Protein AF-A0A0W8DUH7-F1 (afdb_monomer)

pLDDT: mean 78.03, std 16.41, range [38.97, 94.5]

Sequence (120 aa):
MGVPFRARDGIVLGALIVADSQPRTSVPARQRSLIKDLAEQVSALLEDLWTRNQERAKLASSQSGQLRDQLVDLLSQSYTTGLQMQQ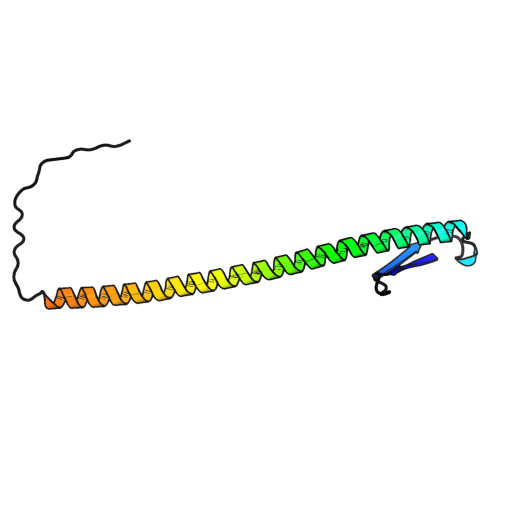NELKMEQSTTSLSSSTHKPQYAKDFRHMQSVEL

Radius of gyration: 39.16 Å; Cα contacts (8 Å, |Δi|>4): 44; chains: 1; bounding box: 70×46×101 Å

Secondary structure (DSSP, 8-state):
-EEEEE-TTS-EEEEEE---SS-GGGS-HHHHHHHHHHHHHHHHHHHHHHHHHHHHHHHHHHHHHHHHHHHHHHHHHHHHHHHHHHHHHHHHHHHHHTTTTS------------------

Mean predicted aligned error: 16.94 Å

Solvent-accessible surface area (backbone atoms only — not comparable to full-atom values): 7325 Å² total; per-residue (Å²): 81,77,45,72,22,43,43,96,89,65,50,73,80,47,68,52,72,49,87,66,98,64,60,71,85,73,60,50,70,68,59,53,48,55,54,47,55,49,35,51,54,51,21,56,51,52,47,54,51,49,52,54,50,52,53,50,52,51,53,52,53,53,52,56,50,54,54,50,51,54,50,53,50,52,52,50,52,51,50,54,50,51,53,50,50,54,53,49,50,54,53,49,55,55,55,55,62,74,56,70,86,61,95,74,81,83,80,88,72,85,85,90,75,88,77,86,84,86,91,134

Foldseek 3Di:
DKDFQAEPVRHGPGIDDDDDPDDPVPDDPVNVVVRNVVSPVVSVVVNVVVVVVVVVVVVVVVVVVVVVVVVVVVVVVVVVVVVVVVVVVVVVVVVVVVVPPDDDDDPPDDDPDDDDDDDD

Structure (mmCIF, N/CA/C/O backbone):
data_AF-A0A0W8DUH7-F1
#
_entry.id   AF-A0A0W8DUH7-F1
#
loop_
_atom_site.group_PDB
_atom_site.id
_atom_site.type_symbol
_atom_site.label_atom_id
_atom_site.label_alt_id
_atom_site.label_comp_id
_atom_site.label_asym_id
_atom_site.label_entity_id
_atom_site.label_seq_id
_atom_site.pdbx_PDB_ins_code
_atom_site.Cartn_x
_atom_site.Cartn_y
_atom_site.Cartn_z
_atom_site.occupancy
_atom_site.B_iso_or_equiv
_atom_site.auth_seq_id
_atom_site.auth_comp_id
_atom_site.auth_asym_id
_atom_site.auth_atom_id
_atom_site.pdbx_PDB_model_num
ATOM 1 N N . MET A 1 1 ? 6.416 4.333 -20.926 1.00 80.69 1 MET A N 1
ATOM 2 C CA . MET A 1 1 ? 6.903 3.097 -20.267 1.00 80.69 1 MET A CA 1
ATOM 3 C C . MET A 1 1 ? 6.184 2.945 -18.928 1.00 80.69 1 MET A C 1
ATOM 5 O O . MET A 1 1 ? 5.821 3.964 -18.366 1.00 80.69 1 MET A O 1
ATOM 9 N N . GLY A 1 2 ? 5.870 1.727 -18.477 1.00 85.38 2 GLY A N 1
ATOM 10 C CA . GLY A 1 2 ? 5.126 1.505 -17.230 1.00 85.38 2 GLY A CA 1
ATOM 11 C C . GLY A 1 2 ? 5.907 0.600 -16.284 1.00 85.38 2 GLY A C 1
ATOM 12 O O . GLY A 1 2 ? 6.361 -0.455 -16.726 1.00 85.38 2 GLY A O 1
ATOM 13 N N . VAL A 1 3 ? 6.057 1.003 -15.024 1.00 88.75 3 VAL A N 1
ATOM 14 C CA . VAL A 1 3 ? 6.714 0.209 -13.976 1.00 88.75 3 VAL A CA 1
ATOM 15 C C . VAL A 1 3 ? 5.728 -0.003 -12.830 1.00 88.75 3 VAL A C 1
ATOM 17 O O . VAL A 1 3 ? 5.291 0.981 -12.237 1.00 88.75 3 VAL A O 1
ATOM 20 N N . PRO A 1 4 ? 5.335 -1.249 -12.517 1.00 89.19 4 PRO A N 1
ATOM 21 C CA . PRO A 1 4 ? 4.472 -1.510 -11.375 1.00 89.19 4 PRO A CA 1
ATOM 22 C C . PRO A 1 4 ? 5.234 -1.265 -10.070 1.00 89.19 4 PRO A C 1
ATOM 24 O O . PRO A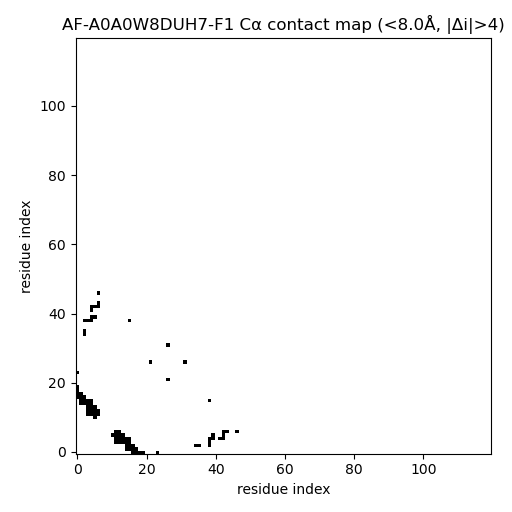 1 4 ? 6.383 -1.689 -9.947 1.00 89.19 4 PRO A O 1
ATOM 27 N N . PHE A 1 5 ? 4.580 -0.637 -9.097 1.00 87.31 5 PHE A N 1
ATOM 28 C CA . PHE A 1 5 ? 5.050 -0.597 -7.716 1.00 87.31 5 PHE A CA 1
ATOM 29 C C . PHE A 1 5 ? 4.338 -1.694 -6.919 1.00 87.31 5 PHE A C 1
ATOM 31 O O . PHE A 1 5 ? 3.132 -1.924 -7.079 1.00 87.31 5 PHE A O 1
ATOM 38 N N . ARG A 1 6 ? 5.108 -2.438 -6.126 1.00 86.31 6 ARG A N 1
ATOM 39 C CA . ARG A 1 6 ? 4.656 -3.661 -5.454 1.00 86.31 6 ARG A CA 1
ATOM 40 C C . ARG A 1 6 ? 4.946 -3.575 -3.966 1.00 86.31 6 ARG A C 1
ATOM 42 O O . ARG A 1 6 ? 5.992 -3.061 -3.589 1.00 86.31 6 ARG A O 1
ATOM 49 N N . ALA A 1 7 ? 4.044 -4.102 -3.154 1.00 83.38 7 ALA A N 1
ATOM 50 C CA . ALA A 1 7 ? 4.315 -4.345 -1.746 1.00 83.38 7 ALA A CA 1
ATOM 51 C C . ALA A 1 7 ? 5.325 -5.496 -1.578 1.00 83.38 7 ALA A C 1
ATOM 53 O O . ALA A 1 7 ? 5.567 -6.270 -2.516 1.00 83.38 7 ALA A O 1
ATOM 54 N N . ARG A 1 8 ? 5.906 -5.630 -0.378 1.00 79.44 8 ARG A N 1
ATOM 55 C CA . ARG A 1 8 ? 6.834 -6.724 -0.024 1.00 79.44 8 ARG A CA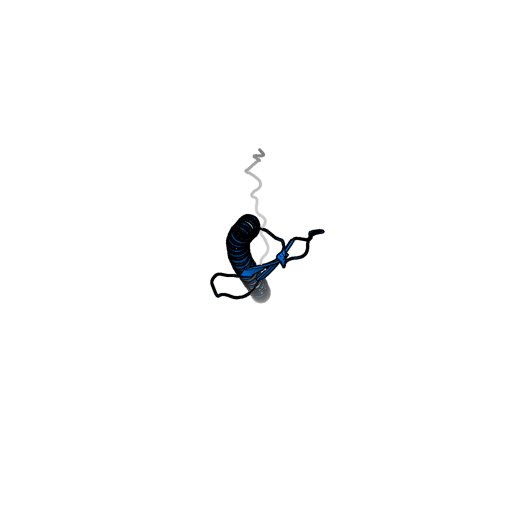 1
ATOM 56 C C . ARG A 1 8 ? 6.304 -8.134 -0.284 1.00 79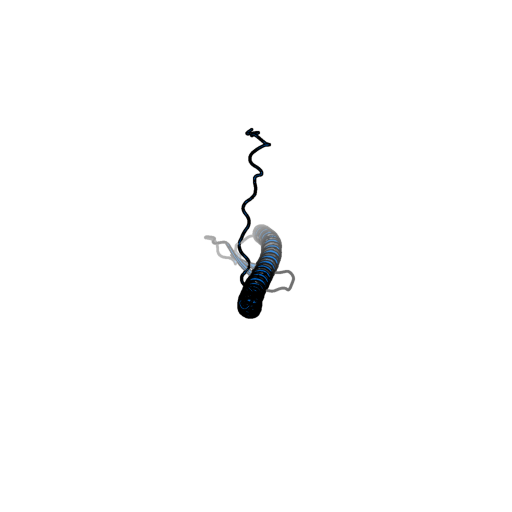.44 8 ARG A C 1
ATOM 58 O O . ARG A 1 8 ? 7.093 -9.028 -0.574 1.00 79.44 8 ARG A O 1
ATOM 65 N N . ASP A 1 9 ? 4.998 -8.339 -0.189 1.00 84.00 9 ASP A N 1
ATOM 66 C CA . ASP A 1 9 ? 4.330 -9.616 -0.471 1.00 84.00 9 ASP A CA 1
ATOM 67 C C . ASP A 1 9 ? 4.173 -9.909 -1.977 1.00 84.00 9 ASP A C 1
ATOM 69 O O . ASP A 1 9 ? 3.702 -10.977 -2.370 1.00 84.00 9 ASP A O 1
ATOM 73 N N . GLY A 1 10 ? 4.593 -8.976 -2.835 1.00 82.62 10 GLY A N 1
ATOM 74 C CA . GLY A 1 10 ? 4.527 -9.083 -4.286 1.00 82.62 10 GLY A CA 1
ATOM 75 C C . GLY A 1 10 ? 3.222 -8.570 -4.898 1.00 82.62 10 GLY A C 1
ATOM 76 O O . GLY A 1 10 ? 3.121 -8.561 -6.133 1.00 82.62 10 GLY A O 1
ATOM 77 N N . ILE A 1 11 ? 2.257 -8.107 -4.092 1.00 86.19 11 ILE A N 1
ATOM 78 C CA . ILE A 1 11 ? 1.002 -7.525 -4.583 1.00 86.19 11 ILE A CA 1
ATOM 79 C C . ILE A 1 11 ? 1.289 -6.185 -5.268 1.00 86.19 11 ILE A C 1
ATOM 81 O O . ILE A 1 11 ? 2.031 -5.345 -4.763 1.00 86.19 11 ILE A O 1
ATOM 85 N N . VAL A 1 12 ? 0.693 -5.967 -6.442 1.00 86.88 12 VAL A N 1
ATOM 86 C CA . VAL A 1 12 ? 0.805 -4.696 -7.172 1.00 86.88 12 VAL A CA 1
ATOM 87 C C . VAL A 1 12 ? -0.111 -3.66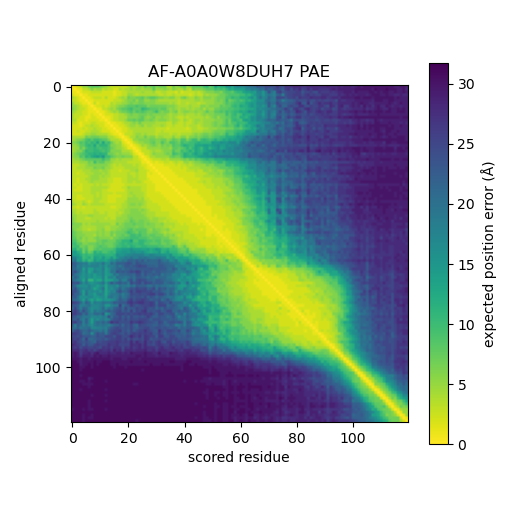5 -6.519 1.00 86.88 12 VAL A C 1
ATOM 89 O O . VAL A 1 12 ? -1.330 -3.808 -6.560 1.00 86.88 12 VAL A O 1
ATOM 92 N N . LEU A 1 13 ? 0.475 -2.609 -5.958 1.00 83.50 13 LEU A N 1
ATOM 93 C CA . LEU A 1 13 ? -0.269 -1.487 -5.381 1.00 83.50 13 LEU A CA 1
ATOM 94 C C . LEU A 1 13 ? -0.651 -0.450 -6.459 1.00 83.50 13 LEU A C 1
ATOM 96 O O . LEU A 1 13 ? -1.576 0.336 -6.270 1.00 83.50 13 LEU A O 1
ATOM 100 N N . GLY A 1 14 ? 0.048 -0.452 -7.602 1.00 86.62 14 GLY A N 1
ATOM 101 C CA . GLY A 1 14 ? -0.243 0.379 -8.774 1.00 86.62 14 GLY A CA 1
ATOM 102 C C . GLY A 1 14 ? 0.939 0.456 -9.748 1.00 86.62 14 GLY A C 1
ATOM 103 O O . GLY A 1 14 ? 1.796 -0.428 -9.757 1.00 86.62 14 GLY A O 1
ATOM 104 N N . ALA A 1 15 ? 0.990 1.482 -10.607 1.00 89.50 15 ALA A N 1
ATOM 105 C CA . ALA A 1 15 ? 2.081 1.650 -11.572 1.00 89.50 15 ALA A CA 1
ATOM 106 C C . ALA A 1 15 ? 2.500 3.110 -11.815 1.00 89.50 15 ALA A C 1
ATOM 108 O O . ALA A 1 15 ? 1.663 4.005 -11.908 1.00 89.50 15 ALA A O 1
ATOM 109 N N . LEU A 1 16 ? 3.805 3.322 -12.000 1.00 87.75 16 LEU A N 1
ATOM 110 C CA . LEU A 1 16 ? 4.393 4.549 -12.529 1.00 87.75 16 LEU A CA 1
ATOM 111 C C . LEU A 1 16 ? 4.354 4.505 -14.059 1.00 87.75 16 LEU A C 1
ATOM 113 O O . LEU A 1 16 ? 4.937 3.610 -14.676 1.00 87.75 16 LEU A O 1
ATOM 117 N N . ILE A 1 17 ? 3.685 5.478 -14.677 1.00 88.00 17 ILE A N 1
ATOM 118 C CA . ILE A 1 17 ? 3.582 5.592 -16.133 1.00 88.00 17 ILE A CA 1
ATOM 119 C C . ILE A 1 17 ? 4.384 6.805 -16.591 1.00 88.00 17 ILE A C 1
ATOM 121 O O . ILE A 1 17 ? 4.050 7.944 -16.286 1.00 88.00 17 ILE A O 1
ATOM 125 N N . VAL A 1 18 ? 5.428 6.548 -17.371 1.00 86.31 18 VAL A N 1
ATOM 126 C CA . VAL A 1 18 ? 6.212 7.579 -18.049 1.00 86.31 18 VAL A CA 1
ATOM 127 C C . VAL A 1 18 ? 5.646 7.764 -19.451 1.00 86.31 18 VAL A C 1
ATOM 129 O O . VAL A 1 18 ? 5.755 6.860 -20.291 1.00 86.31 18 VAL A O 1
ATOM 132 N N . ALA A 1 19 ? 5.018 8.912 -19.686 1.00 86.88 19 ALA A N 1
ATOM 133 C CA . ALA A 1 19 ? 4.615 9.349 -21.013 1.00 86.88 19 ALA A CA 1
ATOM 134 C C . ALA A 1 19 ? 5.825 9.975 -21.717 1.00 86.88 19 ALA A C 1
ATOM 136 O O . ALA A 1 19 ? 6.466 10.868 -21.172 1.00 86.88 19 ALA A O 1
ATOM 137 N N . ASP A 1 20 ? 6.146 9.476 -22.905 1.00 82.81 20 ASP A N 1
ATOM 138 C CA . ASP A 1 20 ? 7.224 9.990 -23.744 1.00 82.81 20 ASP A CA 1
ATOM 139 C C . ASP A 1 20 ? 6.742 9.985 -25.199 1.00 82.81 20 ASP A C 1
ATOM 141 O O . ASP A 1 20 ? 5.942 9.134 -25.597 1.00 82.81 20 ASP A O 1
ATOM 145 N N . SER A 1 21 ? 7.225 10.955 -25.967 1.00 84.06 21 SER A N 1
ATOM 146 C CA . SER A 1 21 ? 7.071 11.059 -27.421 1.00 84.06 21 SER A CA 1
ATOM 147 C C . SER A 1 21 ? 7.747 9.906 -28.174 1.00 84.06 21 SER A C 1
ATOM 149 O O . SER A 1 21 ? 7.366 9.576 -29.296 1.00 84.06 21 SER A O 1
ATOM 151 N N . GLN A 1 22 ? 8.743 9.281 -27.549 1.00 82.25 22 GLN A N 1
ATOM 152 C CA . GLN A 1 22 ? 9.524 8.179 -28.094 1.00 82.25 22 GLN A CA 1
ATOM 153 C C . GLN A 1 22 ? 8.882 6.809 -27.783 1.00 82.25 22 GLN A C 1
ATOM 155 O O . GLN A 1 22 ? 8.342 6.595 -26.689 1.00 82.25 22 GLN A O 1
ATOM 160 N N . PRO A 1 23 ? 8.947 5.833 -28.711 1.00 80.06 23 PRO A N 1
ATOM 161 C CA . PRO A 1 23 ? 8.417 4.494 -28.476 1.00 80.06 23 PRO A CA 1
ATOM 162 C C . PRO A 1 23 ? 9.145 3.792 -27.321 1.00 80.06 23 PRO A C 1
ATOM 164 O O . PRO A 1 23 ? 10.338 3.959 -27.095 1.00 80.06 23 PRO A O 1
ATOM 167 N N . ARG A 1 24 ? 8.444 2.918 -26.587 1.00 75.88 24 ARG A N 1
ATOM 168 C CA . ARG A 1 24 ? 9.002 2.237 -25.394 1.00 75.88 24 ARG A CA 1
ATOM 169 C C . ARG A 1 24 ? 10.298 1.461 -25.668 1.00 75.88 24 ARG A C 1
ATOM 171 O O . ARG A 1 24 ? 11.093 1.267 -24.751 1.00 75.88 24 ARG A O 1
ATOM 178 N N . THR A 1 25 ? 10.489 0.998 -26.899 1.00 79.00 25 THR A N 1
ATOM 179 C CA . THR A 1 25 ? 11.670 0.247 -27.332 1.00 79.00 25 THR A CA 1
ATOM 180 C C . THR A 1 25 ? 12.921 1.117 -27.438 1.00 79.00 25 THR A C 1
ATOM 182 O O . THR A 1 25 ? 14.013 0.591 -27.228 1.00 79.00 25 THR A O 1
ATOM 185 N N . SER A 1 26 ? 12.784 2.428 -27.679 1.00 84.25 26 SER A N 1
ATOM 186 C CA . SER A 1 26 ? 13.916 3.355 -27.807 1.00 84.25 26 SER A CA 1
ATOM 187 C C . SER A 1 26 ? 14.400 3.926 -26.472 1.00 84.25 26 SER A C 1
ATOM 189 O O . SER A 1 26 ? 15.448 4.564 -26.432 1.00 84.25 26 SER A O 1
ATOM 191 N N . VAL A 1 27 ? 13.706 3.647 -25.360 1.00 83.44 27 VAL A N 1
ATOM 192 C CA . VAL A 1 27 ? 14.125 4.103 -24.025 1.00 83.44 27 VAL A CA 1
ATOM 193 C C . VAL A 1 27 ? 15.474 3.464 -23.658 1.00 83.44 27 VAL A C 1
ATOM 195 O O . VAL A 1 27 ? 15.534 2.230 -23.565 1.00 83.44 27 VAL A O 1
ATOM 198 N N . PRO A 1 28 ? 16.539 4.242 -23.390 1.00 89.38 28 PRO A N 1
ATOM 199 C CA . PRO A 1 28 ? 17.849 3.716 -23.013 1.00 89.38 28 PRO A CA 1
ATOM 200 C C . PRO A 1 28 ? 17.812 2.888 -21.725 1.00 89.38 28 PRO A C 1
ATOM 202 O O . PRO A 1 28 ? 17.087 3.210 -20.783 1.00 89.38 28 PRO A O 1
ATOM 205 N N . ALA A 1 29 ? 18.653 1.852 -21.634 1.00 89.31 29 ALA A N 1
ATOM 206 C CA . ALA A 1 29 ? 18.710 0.966 -20.466 1.00 89.31 29 ALA A CA 1
ATOM 207 C C . ALA A 1 29 ? 18.968 1.722 -19.147 1.00 89.31 29 ALA A C 1
ATOM 209 O O . ALA A 1 29 ? 18.327 1.432 -18.139 1.00 89.31 29 ALA A O 1
ATOM 210 N N . ARG A 1 30 ? 19.830 2.749 -19.169 1.00 91.62 30 ARG A N 1
ATOM 211 C CA . ARG A 1 30 ? 20.097 3.611 -18.004 1.00 91.62 30 ARG A CA 1
ATOM 212 C C . ARG A 1 30 ? 18.832 4.315 -17.509 1.00 91.62 30 ARG A C 1
ATOM 214 O O . ARG A 1 30 ? 18.559 4.305 -16.317 1.00 91.62 30 ARG A O 1
ATOM 221 N N . GLN A 1 31 ? 18.041 4.881 -18.420 1.00 87.88 31 GLN A N 1
ATOM 222 C CA . GLN A 1 31 ? 16.790 5.552 -18.067 1.00 87.88 31 GLN A CA 1
ATOM 223 C C . GLN A 1 31 ? 15.770 4.554 -17.510 1.00 87.88 31 GLN A C 1
ATOM 225 O O . GLN A 1 31 ? 15.087 4.858 -16.537 1.00 87.88 31 GLN A O 1
ATOM 230 N N . ARG A 1 32 ? 15.711 3.332 -18.063 1.00 87.81 32 ARG A N 1
ATOM 231 C CA . ARG A 1 32 ? 14.870 2.265 -17.499 1.00 87.81 32 ARG A CA 1
ATOM 232 C C . ARG A 1 32 ? 15.275 1.903 -16.071 1.00 87.81 32 ARG A C 1
ATOM 234 O O . ARG A 1 32 ? 14.383 1.711 -15.253 1.00 87.81 32 ARG A O 1
ATOM 241 N N . SER A 1 33 ? 16.578 1.835 -15.783 1.00 91.06 33 SER A N 1
ATOM 242 C CA . SER A 1 33 ? 17.088 1.583 -14.428 1.00 91.06 33 SER A CA 1
ATOM 243 C C . SER A 1 33 ? 16.652 2.680 -13.466 1.00 91.06 33 SER A C 1
ATOM 245 O O . SER A 1 33 ? 16.018 2.375 -12.471 1.00 91.06 33 SER A O 1
ATOM 247 N N . LEU A 1 34 ? 16.864 3.952 -13.816 1.00 91.00 34 LEU A N 1
ATOM 248 C CA . LEU A 1 34 ? 16.486 5.078 -12.954 1.00 91.00 34 LEU A CA 1
ATOM 249 C C . LEU A 1 34 ? 14.986 5.102 -12.633 1.00 91.00 34 LEU A C 1
ATOM 251 O O . LEU A 1 34 ? 14.592 5.334 -11.495 1.00 91.00 34 LEU A O 1
ATOM 255 N N . ILE A 1 35 ? 14.136 4.840 -13.631 1.00 89.44 35 ILE A N 1
ATOM 256 C CA . ILE A 1 35 ? 12.682 4.774 -13.423 1.00 89.44 35 ILE A CA 1
ATOM 257 C C . ILE A 1 35 ? 12.319 3.583 -12.525 1.00 89.44 35 ILE A C 1
ATOM 259 O O . ILE A 1 35 ? 11.391 3.678 -11.724 1.00 89.44 35 ILE A O 1
ATOM 263 N N . LYS A 1 36 ? 13.041 2.464 -12.647 1.00 90.62 36 LYS A N 1
ATOM 264 C CA . LYS A 1 36 ? 12.849 1.295 -11.788 1.00 90.62 36 LYS A CA 1
ATOM 265 C C . LYS A 1 36 ? 13.269 1.587 -10.344 1.00 90.62 36 LYS A C 1
ATOM 267 O O . LYS A 1 36 ? 12.486 1.298 -9.447 1.00 90.62 36 LYS A O 1
ATOM 272 N N . ASP A 1 37 ? 14.424 2.214 -10.139 1.00 92.56 37 ASP A N 1
ATOM 273 C CA . ASP A 1 37 ? 14.929 2.592 -8.813 1.00 92.56 37 ASP A CA 1
ATOM 274 C C . ASP A 1 37 ? 13.966 3.576 -8.127 1.00 92.56 37 ASP A C 1
ATOM 276 O O . ASP A 1 37 ? 13.638 3.432 -6.950 1.00 92.56 37 ASP A O 1
ATOM 280 N N . LEU A 1 38 ? 13.424 4.537 -8.886 1.00 91.06 38 LEU A N 1
ATOM 281 C CA . LEU A 1 38 ? 12.377 5.438 -8.402 1.00 91.06 38 LEU A CA 1
ATOM 282 C C . LEU A 1 38 ? 11.103 4.676 -8.012 1.00 91.06 38 LEU A C 1
ATOM 284 O O . LEU A 1 38 ? 10.535 4.928 -6.952 1.00 91.06 38 LEU A O 1
ATOM 288 N N . ALA A 1 39 ? 10.640 3.745 -8.850 1.00 88.06 39 ALA A N 1
ATOM 289 C CA . ALA A 1 39 ? 9.459 2.942 -8.541 1.00 88.06 39 ALA A CA 1
ATOM 290 C C . ALA A 1 39 ? 9.660 2.082 -7.281 1.00 88.06 39 ALA A C 1
ATOM 292 O O . ALA A 1 39 ? 8.715 1.889 -6.515 1.00 88.06 39 ALA A O 1
ATOM 293 N N . GLU A 1 40 ? 10.879 1.604 -7.033 1.00 90.00 40 GLU A N 1
ATOM 294 C CA . GLU A 1 40 ? 11.241 0.861 -5.824 1.00 90.00 40 GLU A CA 1
ATOM 295 C C . GLU A 1 40 ? 11.206 1.754 -4.574 1.00 90.00 40 GLU A C 1
ATOM 297 O O . GLU A 1 40 ? 10.592 1.385 -3.572 1.00 90.00 40 GLU A O 1
ATOM 302 N N . GLN A 1 41 ? 11.743 2.976 -4.654 1.00 91.06 41 GLN A N 1
ATOM 303 C CA . GLN A 1 41 ? 11.642 3.961 -3.567 1.00 91.06 41 GLN A CA 1
ATOM 304 C C . GLN A 1 41 ? 10.186 4.330 -3.252 1.00 91.06 41 GLN A C 1
ATOM 306 O O . GLN A 1 41 ? 9.792 4.380 -2.086 1.00 91.06 41 GLN A O 1
ATOM 311 N N . VAL A 1 42 ? 9.365 4.546 -4.285 1.00 90.06 42 VAL A N 1
ATOM 312 C CA . VAL A 1 42 ? 7.929 4.828 -4.124 1.00 90.06 42 VAL A CA 1
ATOM 313 C C . VAL A 1 42 ? 7.199 3.633 -3.512 1.00 90.06 42 VAL A C 1
ATOM 315 O O . VAL A 1 42 ? 6.339 3.829 -2.657 1.00 90.06 42 VAL A O 1
ATOM 318 N N . SER A 1 43 ? 7.561 2.406 -3.899 1.00 89.00 43 SER A N 1
ATOM 319 C CA . SER A 1 43 ? 6.997 1.182 -3.314 1.00 89.00 43 SER A CA 1
ATOM 320 C C . SER A 1 43 ? 7.246 1.132 -1.805 1.00 89.00 43 SER A C 1
ATOM 322 O O . SER A 1 43 ? 6.300 0.979 -1.034 1.00 89.00 43 SER A O 1
ATOM 324 N N . ALA A 1 44 ? 8.496 1.350 -1.381 1.00 89.12 44 ALA A N 1
ATOM 325 C CA . ALA A 1 44 ? 8.864 1.355 0.034 1.00 89.12 44 ALA A CA 1
ATOM 326 C C . ALA A 1 44 ? 8.132 2.452 0.828 1.00 89.12 44 ALA A C 1
ATOM 328 O O . ALA A 1 44 ? 7.672 2.213 1.944 1.00 89.12 44 ALA A O 1
ATOM 329 N N . LEU A 1 45 ? 7.985 3.646 0.245 1.00 90.88 45 LEU A N 1
ATOM 330 C CA . LEU A 1 45 ? 7.307 4.770 0.893 1.00 90.88 45 LEU A CA 1
ATOM 331 C C . LEU A 1 45 ? 5.794 4.544 1.030 1.00 90.88 45 LEU A C 1
ATOM 333 O O . LEU A 1 45 ? 5.217 4.842 2.076 1.00 90.88 45 LEU A O 1
ATOM 337 N N . LEU A 1 46 ? 5.144 4.002 -0.002 1.00 87.31 46 LEU A N 1
ATOM 338 C CA . LEU A 1 46 ? 3.719 3.669 0.054 1.00 87.31 46 LEU A CA 1
ATOM 339 C C . LEU A 1 46 ? 3.428 2.580 1.085 1.00 87.31 46 LEU A C 1
ATOM 341 O O . LEU A 1 46 ? 2.414 2.662 1.773 1.00 87.31 46 LEU A O 1
ATOM 345 N N . GLU A 1 47 ? 4.310 1.593 1.219 1.00 86.00 47 GLU A N 1
ATOM 346 C CA . GLU A 1 47 ? 4.159 0.527 2.208 1.00 86.00 47 GLU A CA 1
ATOM 347 C C . GLU A 1 47 ? 4.282 1.051 3.647 1.00 86.00 47 GLU A C 1
ATOM 349 O O . GLU A 1 47 ? 3.457 0.708 4.499 1.00 86.00 47 GLU A O 1
ATOM 354 N N . ASP A 1 48 ? 5.243 1.940 3.915 1.00 88.88 48 ASP A N 1
ATOM 355 C CA . ASP A 1 48 ? 5.370 2.598 5.223 1.00 88.88 48 ASP A CA 1
ATOM 356 C C . ASP A 1 48 ? 4.118 3.432 5.549 1.00 88.88 48 ASP A C 1
ATOM 358 O O . ASP A 1 48 ? 3.536 3.313 6.632 1.00 88.88 48 ASP A O 1
ATOM 362 N N . LEU A 1 49 ? 3.629 4.221 4.585 1.00 87.50 49 LEU A N 1
ATOM 363 C CA . LEU A 1 49 ? 2.400 5.003 4.753 1.00 87.50 49 LEU A CA 1
ATOM 364 C C . LEU A 1 49 ? 1.171 4.120 4.987 1.00 87.50 49 LEU A C 1
ATOM 366 O O . LEU A 1 49 ? 0.362 4.419 5.868 1.00 87.50 49 LEU A O 1
ATOM 370 N N . TRP A 1 50 ? 1.030 3.038 4.221 1.00 85.12 50 TRP A N 1
ATOM 371 C CA . TRP A 1 50 ? -0.069 2.089 4.370 1.00 85.12 50 TRP A CA 1
ATOM 372 C C . TRP A 1 50 ? -0.061 1.446 5.758 1.00 85.12 50 TRP A C 1
ATOM 374 O O . TRP A 1 50 ? -1.088 1.4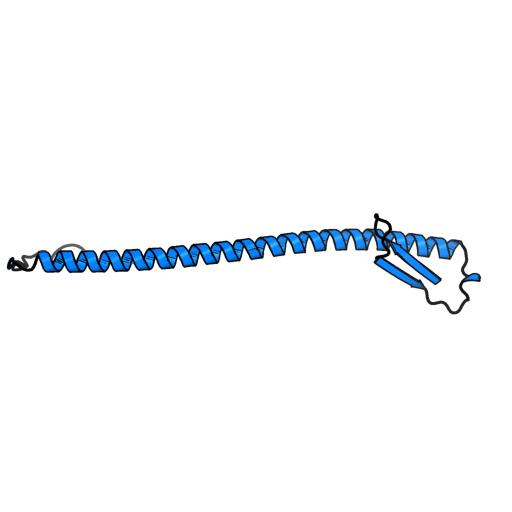47 6.440 1.00 85.12 50 TRP A O 1
ATOM 384 N N . THR A 1 51 ? 1.106 0.980 6.209 1.00 86.25 51 THR A N 1
ATOM 385 C CA . THR A 1 51 ? 1.285 0.337 7.520 1.00 86.25 51 THR A CA 1
ATOM 386 C C . THR A 1 51 ? 0.895 1.286 8.652 1.00 86.25 51 THR A C 1
ATOM 388 O O . THR A 1 51 ? 0.047 0.952 9.482 1.00 86.25 51 THR A O 1
ATOM 391 N N . ARG A 1 52 ? 1.407 2.524 8.634 1.00 88.56 52 ARG A N 1
ATOM 392 C CA . ARG A 1 52 ? 1.067 3.545 9.641 1.00 88.56 52 ARG A CA 1
ATOM 393 C C . ARG A 1 52 ? -0.412 3.911 9.628 1.00 88.56 52 ARG A C 1
ATOM 395 O O . ARG A 1 52 ? -1.006 4.142 10.682 1.00 88.56 52 ARG A O 1
ATOM 402 N N . ASN A 1 53 ? -1.025 3.997 8.449 1.00 88.25 53 ASN A N 1
ATOM 403 C CA . ASN A 1 53 ? -2.444 4.318 8.350 1.00 88.25 53 ASN A CA 1
ATOM 404 C C . ASN A 1 53 ? -3.310 3.173 8.899 1.00 88.25 53 ASN A C 1
ATOM 406 O O . ASN A 1 53 ? -4.292 3.417 9.597 1.00 88.25 53 ASN A O 1
ATOM 410 N N . GLN A 1 54 ? -2.906 1.924 8.661 1.00 85.75 54 GLN A N 1
ATOM 411 C CA . GLN A 1 54 ? -3.576 0.754 9.217 1.00 85.75 54 GLN A CA 1
ATOM 412 C C . GLN A 1 54 ? -3.459 0.700 10.748 1.00 85.75 54 GLN A C 1
ATOM 414 O O . GLN A 1 54 ? -4.441 0.399 11.428 1.00 85.75 54 GLN A O 1
ATOM 419 N N . GLU A 1 55 ? -2.294 1.033 11.306 1.00 89.19 55 GLU A N 1
ATOM 420 C CA . GLU A 1 55 ? -2.105 1.163 12.757 1.00 89.19 55 GLU A CA 1
ATOM 421 C C . GLU A 1 55 ? -2.996 2.258 13.351 1.00 89.19 55 GLU A C 1
ATOM 423 O O . GLU A 1 55 ? -3.698 2.021 14.336 1.00 89.19 55 GLU A O 1
ATOM 428 N N . ARG A 1 56 ? -3.049 3.435 12.716 1.00 87.50 56 ARG A N 1
ATOM 429 C CA . ARG A 1 56 ? -3.938 4.528 13.137 1.00 87.50 56 ARG A CA 1
ATOM 430 C C . ARG A 1 56 ? -5.410 4.139 13.071 1.00 87.50 56 ARG A C 1
ATOM 432 O O . ARG A 1 56 ? -6.150 4.441 14.002 1.00 87.50 56 ARG A O 1
ATOM 439 N N . ALA A 1 57 ? -5.833 3.449 12.015 1.00 82.69 57 ALA A N 1
ATOM 440 C CA . ALA A 1 57 ? -7.206 2.974 11.876 1.00 82.69 57 ALA A CA 1
ATOM 441 C C . ALA A 1 57 ? -7.575 1.968 12.979 1.00 82.69 57 ALA A C 1
ATOM 443 O O . ALA A 1 57 ? -8.654 2.065 13.564 1.00 82.69 57 ALA A O 1
ATOM 444 N N . LYS A 1 58 ? -6.658 1.052 13.324 1.00 85.00 58 LYS A N 1
ATOM 445 C CA . LYS A 1 58 ? -6.837 0.126 14.454 1.00 85.00 58 LYS A CA 1
ATOM 446 C C . LYS A 1 58 ? -6.988 0.887 15.771 1.00 85.00 58 LYS A C 1
ATOM 448 O O . LYS A 1 58 ? -7.959 0.656 16.486 1.00 85.00 58 LYS A O 1
ATOM 453 N N . LEU A 1 59 ? -6.099 1.838 16.057 1.00 82.25 59 LEU A N 1
ATOM 454 C CA . LEU A 1 59 ? -6.170 2.660 17.271 1.00 82.25 59 LEU A CA 1
ATOM 455 C C . LEU A 1 59 ? -7.477 3.466 17.358 1.00 82.25 59 LEU A C 1
ATOM 457 O O . LEU A 1 59 ? -8.108 3.489 18.414 1.00 82.25 59 LEU A O 1
ATOM 461 N N . ALA A 1 60 ? -7.917 4.070 16.251 1.00 78.19 60 ALA A N 1
ATOM 462 C CA . ALA A 1 60 ? -9.177 4.809 16.189 1.00 78.19 60 ALA A CA 1
ATOM 463 C C . ALA A 1 60 ? -10.391 3.899 16.447 1.00 78.19 60 ALA A C 1
ATOM 465 O O . ALA A 1 60 ? -11.305 4.271 17.185 1.00 78.19 60 ALA A O 1
ATOM 466 N N . SER A 1 61 ? -10.384 2.681 15.894 1.00 74.94 61 SER A N 1
ATOM 467 C CA . SER A 1 61 ? -11.448 1.705 16.149 1.00 74.94 61 SER A CA 1
ATOM 468 C C . SER A 1 61 ? -11.503 1.287 17.625 1.00 74.94 61 SER A C 1
ATOM 470 O O . SER A 1 61 ? -12.586 1.293 18.213 1.00 74.94 61 SER A O 1
ATOM 472 N N . SER A 1 62 ? -10.351 1.050 18.262 1.00 77.19 62 SER A N 1
ATOM 473 C CA . SER A 1 62 ? -10.271 0.710 19.687 1.00 77.19 62 SER A CA 1
ATOM 474 C C . SER A 1 62 ? -10.782 1.835 20.592 1.00 77.19 62 SER A C 1
ATOM 476 O O . SER A 1 62 ? -11.533 1.566 21.527 1.00 77.19 62 SER A O 1
ATOM 478 N N . GLN A 1 63 ? -10.446 3.096 20.292 1.00 74.50 63 GLN A N 1
ATOM 479 C CA . GLN A 1 63 ? -10.956 4.247 21.051 1.00 74.50 63 GLN A CA 1
ATOM 480 C C . GLN A 1 63 ? -12.482 4.373 20.959 1.00 74.50 63 GLN A C 1
ATOM 482 O O . GLN A 1 63 ? -13.142 4.671 21.953 1.00 74.50 63 GLN A O 1
ATOM 487 N N . SER A 1 64 ? -13.060 4.114 19.782 1.00 71.69 64 SER A N 1
ATOM 488 C CA . SER A 1 64 ? -14.514 4.181 19.603 1.00 71.69 64 SER A CA 1
ATOM 489 C C . SER A 1 64 ? -15.271 3.107 20.399 1.00 71.69 64 SER A C 1
ATOM 491 O O . SER A 1 64 ? -16.369 3.377 20.885 1.00 71.69 64 SER A O 1
ATOM 493 N N . GLY A 1 65 ? -14.677 1.919 20.572 1.00 74.94 65 GLY A N 1
ATOM 494 C CA . GLY A 1 65 ? -15.220 0.860 21.429 1.00 74.94 65 GLY A CA 1
ATOM 495 C C . GLY A 1 65 ? -15.200 1.262 22.902 1.00 74.94 65 GLY A C 1
ATOM 496 O O . GLY A 1 65 ? -16.239 1.258 23.552 1.00 74.94 65 GLY A O 1
ATOM 497 N N . GLN A 1 66 ? -14.053 1.746 23.385 1.00 79.75 66 GLN A N 1
ATOM 498 C CA . GLN A 1 66 ? -13.897 2.191 24.775 1.00 79.75 66 GLN A CA 1
ATOM 499 C C . GLN A 1 66 ? -14.868 3.318 25.157 1.00 79.75 66 GLN A C 1
ATOM 501 O O . GLN A 1 66 ? -15.437 3.294 26.245 1.00 79.75 66 GLN A O 1
ATOM 506 N N . LEU A 1 67 ? -15.096 4.288 24.265 1.00 84.69 67 LEU A N 1
ATOM 507 C CA . LEU A 1 67 ? -16.063 5.367 24.506 1.00 84.69 67 LEU A CA 1
ATOM 508 C C . LEU A 1 67 ? -17.502 4.851 24.613 1.00 84.69 67 LEU A C 1
ATOM 510 O O . LEU A 1 67 ? -18.278 5.355 25.423 1.00 84.69 67 LEU A O 1
ATOM 514 N N . ARG A 1 68 ? -17.874 3.853 23.804 1.00 84.62 68 ARG A N 1
ATOM 515 C CA . ARG A 1 68 ? -19.205 3.237 23.884 1.00 84.62 68 ARG A CA 1
ATOM 516 C C . ARG A 1 68 ? -19.391 2.502 25.202 1.00 84.62 68 ARG A C 1
ATOM 518 O O . ARG A 1 68 ? -20.428 2.690 25.830 1.00 84.62 68 ARG A O 1
ATOM 525 N N . ASP A 1 69 ? -18.392 1.740 25.629 1.00 88.50 69 ASP A N 1
ATOM 526 C CA . ASP A 1 69 ? -18.452 0.989 26.884 1.00 88.50 69 ASP A CA 1
ATOM 527 C C . ASP A 1 69 ? -18.576 1.940 28.084 1.00 88.50 69 ASP A C 1
ATOM 529 O O . ASP A 1 69 ? -19.460 1.770 28.919 1.00 88.50 69 ASP A O 1
ATOM 533 N N . GLN A 1 70 ? -17.797 3.029 28.106 1.00 89.25 70 GLN A N 1
ATOM 534 C CA . GLN A 1 70 ? -17.905 4.066 29.141 1.00 89.25 70 GLN A CA 1
ATOM 535 C C . GLN A 1 70 ? -19.288 4.731 29.183 1.00 89.25 70 GLN A C 1
ATOM 537 O O . GLN A 1 70 ? -19.808 5.006 30.265 1.00 89.25 70 GLN A O 1
ATOM 542 N N . LEU A 1 71 ? -19.897 4.996 28.023 1.00 92.25 71 LEU A N 1
ATOM 543 C CA . LEU A 1 71 ? -21.248 5.559 27.960 1.00 92.25 71 LEU A CA 1
ATOM 544 C C . LEU A 1 71 ? -22.299 4.566 28.465 1.00 92.25 71 LEU A C 1
ATOM 546 O O . LEU A 1 71 ? -23.212 4.968 29.184 1.00 92.25 71 LEU A O 1
ATOM 550 N N . VAL A 1 72 ? -22.176 3.283 28.118 1.00 93.06 72 VAL A N 1
ATOM 551 C CA . VAL A 1 72 ? -23.077 2.230 28.610 1.00 93.06 72 VAL A CA 1
ATOM 552 C C . VAL A 1 72 ? -22.957 2.080 30.124 1.00 93.06 72 VAL A C 1
ATOM 554 O O . VAL A 1 72 ? -23.982 2.030 30.807 1.00 93.06 72 VAL A O 1
ATOM 557 N N . ASP A 1 73 ? -21.737 2.077 30.656 1.00 94.12 73 ASP A N 1
ATOM 558 C CA . ASP A 1 73 ? -21.493 2.005 32.096 1.00 94.12 73 ASP A CA 1
ATOM 559 C C . ASP A 1 73 ? -22.087 3.214 32.821 1.00 94.12 73 ASP A C 1
ATOM 561 O O . ASP A 1 73 ? -22.800 3.048 33.811 1.00 94.12 73 ASP A O 1
ATOM 565 N N . LEU A 1 74 ? -21.867 4.427 32.306 1.00 94.06 74 LEU A N 1
ATOM 566 C CA . LEU A 1 74 ? -22.398 5.650 32.907 1.00 94.06 74 LEU A CA 1
ATOM 567 C C . LEU A 1 74 ? -23.933 5.676 32.896 1.00 94.06 74 LEU A C 1
ATOM 569 O O . LEU A 1 74 ? -24.558 6.036 33.898 1.00 94.06 74 LEU A O 1
ATOM 573 N N . LEU A 1 75 ? -24.556 5.280 31.783 1.00 94.50 75 LEU A N 1
ATOM 574 C CA . LEU A 1 75 ? -26.015 5.192 31.677 1.00 94.50 75 LEU A CA 1
ATOM 575 C C . LEU A 1 75 ? -26.581 4.126 32.622 1.00 94.50 75 LEU A C 1
ATOM 577 O O . LEU A 1 75 ? -27.591 4.371 33.285 1.00 94.50 75 LEU A O 1
ATOM 581 N N . SER A 1 76 ? -25.907 2.981 32.738 1.00 94.38 76 SER A N 1
ATOM 582 C CA . SER A 1 76 ? -26.295 1.904 33.655 1.00 94.38 76 SER A CA 1
ATOM 583 C C . SER A 1 76 ? -26.198 2.355 35.111 1.00 94.38 76 SER A C 1
ATOM 585 O O . SER A 1 76 ? -27.150 2.179 35.869 1.00 94.38 76 SER A O 1
ATOM 587 N N . GLN A 1 77 ? -25.092 3.004 35.489 1.00 92.44 77 GLN A N 1
ATOM 588 C CA . GLN A 1 77 ? -24.896 3.581 36.823 1.00 92.44 77 GLN A CA 1
ATOM 589 C C . GLN A 1 77 ? -25.943 4.653 37.144 1.00 92.44 77 GLN A C 1
ATOM 591 O O . GLN A 1 77 ? -26.472 4.689 38.254 1.00 92.44 77 GLN A O 1
ATOM 596 N N . SER A 1 78 ? -26.276 5.511 36.178 1.00 92.88 78 SER A N 1
ATOM 597 C CA . SER A 1 78 ? -27.283 6.564 36.365 1.00 92.88 78 SER A CA 1
ATOM 598 C C . SER A 1 78 ? -28.674 5.971 36.594 1.00 92.88 78 SER A C 1
ATOM 600 O O . SER A 1 78 ? -29.394 6.401 37.495 1.00 92.88 78 SER A O 1
ATOM 602 N N . TYR A 1 79 ? -29.039 4.947 35.818 1.00 90.81 79 TYR A N 1
ATOM 603 C CA . TYR A 1 79 ? -30.324 4.264 35.951 1.00 90.81 79 TYR A CA 1
ATOM 604 C C . TYR A 1 79 ? -30.459 3.535 37.294 1.00 90.81 79 TYR A C 1
ATOM 606 O O . TYR A 1 79 ? -31.464 3.699 37.988 1.00 90.81 79 TYR A O 1
ATOM 614 N N . THR A 1 80 ? -29.443 2.766 37.700 1.00 90.88 80 THR A N 1
ATOM 615 C CA . THR A 1 80 ? -29.466 2.046 38.985 1.00 90.88 80 THR A CA 1
ATOM 616 C C . THR A 1 80 ? -29.501 3.003 40.171 1.00 90.88 80 THR A C 1
ATOM 618 O O . THR A 1 80 ? -30.271 2.785 41.107 1.00 90.88 80 THR A O 1
ATOM 621 N N . THR A 1 81 ? -28.738 4.095 40.104 1.00 92.12 81 THR A N 1
ATOM 622 C CA . THR A 1 81 ? -28.752 5.152 41.123 1.00 92.12 81 THR A CA 1
ATOM 623 C C . THR A 1 81 ? -30.138 5.788 41.235 1.00 92.12 81 THR A C 1
ATOM 625 O O . THR A 1 81 ? -30.655 5.937 42.342 1.00 92.12 81 THR A O 1
ATOM 628 N N . GLY A 1 82 ? -30.780 6.095 40.103 1.00 91.06 82 GLY A N 1
ATOM 629 C CA . GLY A 1 82 ? -32.142 6.634 40.080 1.00 91.06 82 GLY A CA 1
ATOM 630 C C . GLY A 1 82 ? -33.164 5.692 40.724 1.00 91.06 82 GLY A C 1
ATOM 631 O O . GLY A 1 82 ? -33.948 6.118 41.573 1.00 91.06 82 GLY A O 1
ATOM 632 N N . LEU A 1 83 ? -33.111 4.395 40.401 1.00 91.12 83 LEU A N 1
ATOM 633 C CA . LEU A 1 83 ? -33.977 3.390 41.030 1.00 91.12 83 LEU A CA 1
ATOM 634 C C . LEU A 1 83 ? -33.740 3.276 42.542 1.00 91.12 83 LEU A C 1
ATOM 636 O O . LEU A 1 83 ? -34.691 3.116 43.309 1.00 91.12 83 LEU A O 1
ATOM 640 N N . GLN A 1 84 ? -32.484 3.357 42.985 1.00 90.56 84 GLN A N 1
ATOM 641 C CA . GLN A 1 84 ? -32.152 3.294 44.405 1.00 90.56 84 GLN A CA 1
ATOM 642 C C . GLN A 1 84 ? -32.660 4.524 45.164 1.00 90.56 84 GLN A C 1
ATOM 644 O O . GLN A 1 84 ? -33.190 4.377 46.267 1.00 90.56 84 GLN A O 1
ATOM 649 N N . MET A 1 85 ? -32.542 5.720 44.580 1.00 89.06 85 MET A N 1
ATOM 650 C CA . MET A 1 85 ? -33.106 6.942 45.159 1.00 89.06 85 MET A CA 1
ATOM 651 C C . MET A 1 85 ? -34.626 6.843 45.286 1.00 89.06 85 MET A C 1
ATOM 653 O O . MET A 1 85 ? -35.144 7.077 46.373 1.00 89.06 85 MET A O 1
ATOM 657 N N . GLN A 1 86 ? -35.321 6.380 44.244 1.00 88.62 86 GLN A N 1
ATOM 658 C CA . GLN A 1 86 ? -36.773 6.187 44.289 1.00 88.62 86 GLN A CA 1
ATOM 659 C C . GLN A 1 86 ? -37.192 5.189 45.383 1.00 88.62 86 GLN A C 1
ATOM 661 O O . GLN A 1 86 ? -38.155 5.414 46.114 1.00 88.62 86 GLN A O 1
ATOM 666 N N . GLN A 1 87 ? -36.456 4.085 45.545 1.00 86.31 87 GLN A N 1
ATOM 667 C CA . GLN A 1 87 ? -36.717 3.146 46.639 1.00 86.31 87 GLN A CA 1
ATOM 668 C C . GLN A 1 87 ? -36.444 3.755 48.017 1.00 86.31 87 GLN A C 1
ATOM 670 O O . GLN A 1 87 ? -37.164 3.449 48.968 1.00 86.31 87 GLN A O 1
ATOM 675 N N . ASN A 1 88 ? -35.407 4.583 48.147 1.00 87.75 88 ASN A N 1
ATOM 676 C CA . ASN A 1 88 ? -35.116 5.282 49.394 1.00 87.75 88 ASN A CA 1
ATOM 677 C C . ASN A 1 88 ? -36.204 6.304 49.735 1.00 87.75 88 ASN A C 1
ATOM 679 O O . ASN A 1 88 ? -36.606 6.354 50.893 1.00 87.75 88 ASN A O 1
ATOM 683 N N . GLU A 1 89 ? -36.722 7.049 48.755 1.00 84.25 89 GLU A N 1
ATOM 684 C CA . GLU A 1 89 ? -37.852 7.968 48.943 1.00 84.25 89 GLU A CA 1
ATOM 685 C C . GLU A 1 89 ? -39.092 7.222 49.442 1.00 84.25 89 GLU A C 1
ATOM 687 O O . GLU A 1 89 ? -39.625 7.564 50.496 1.00 84.25 89 GLU A O 1
ATOM 692 N N . LEU A 1 90 ? -39.480 6.127 48.781 1.00 83.00 90 LEU A N 1
ATOM 693 C CA . LEU A 1 90 ? -40.631 5.313 49.196 1.00 83.00 90 LEU A CA 1
ATOM 694 C C . LEU A 1 90 ? -40.476 4.744 50.617 1.00 83.00 90 LEU A C 1
ATOM 696 O O . LEU A 1 90 ? -41.428 4.728 51.400 1.00 83.00 90 LEU A O 1
ATOM 700 N N . LYS A 1 91 ? -39.270 4.287 50.980 1.00 82.25 91 LYS A N 1
ATOM 701 C CA . LYS A 1 91 ? -38.973 3.816 52.345 1.00 82.25 91 LYS A CA 1
ATOM 702 C C . LYS A 1 91 ? -39.031 4.951 53.364 1.00 82.25 91 LYS A C 1
ATOM 704 O O . LYS A 1 91 ? -39.469 4.731 54.495 1.00 82.25 91 LYS A O 1
ATOM 709 N N . MET A 1 92 ? -38.597 6.150 52.986 1.00 77.00 92 MET A N 1
ATOM 710 C CA . MET A 1 92 ? -38.646 7.331 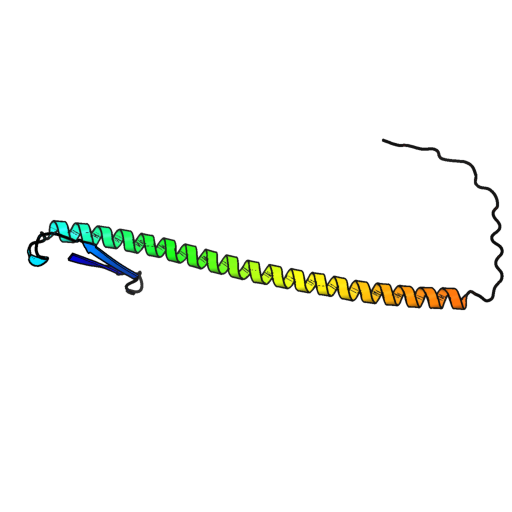53.843 1.00 77.00 92 MET A CA 1
ATOM 711 C C . MET A 1 92 ? -40.096 7.775 54.073 1.00 77.00 92 MET A C 1
ATOM 713 O O . MET A 1 92 ? -40.477 7.991 55.220 1.00 77.00 92 MET A O 1
ATOM 717 N N . GLU A 1 93 ? -40.931 7.802 53.031 1.00 73.88 93 GLU A N 1
ATOM 718 C CA . GLU A 1 93 ? -42.371 8.097 53.124 1.00 73.88 93 GLU A CA 1
ATOM 719 C C . GLU A 1 93 ? -43.143 7.060 53.961 1.00 73.88 93 GLU A C 1
ATOM 721 O O . GLU A 1 93 ? -44.010 7.407 54.770 1.00 73.88 93 GLU A O 1
ATOM 726 N N . GLN A 1 94 ? -42.807 5.771 53.844 1.00 67.19 94 GLN A N 1
ATOM 727 C CA . GLN A 1 94 ? -43.370 4.739 54.727 1.00 67.19 94 GLN A CA 1
ATOM 728 C C . GLN A 1 94 ? -42.917 4.895 56.186 1.00 67.19 94 GLN A C 1
ATOM 730 O O . GLN A 1 94 ? -43.681 4.620 57.116 1.00 67.19 94 GLN A O 1
ATOM 735 N N . SER A 1 95 ? -41.687 5.358 56.407 1.00 62.31 95 SER A N 1
ATOM 736 C CA . SER A 1 95 ? -41.154 5.582 57.755 1.00 62.31 95 SER A CA 1
ATOM 737 C C . SER A 1 95 ? -41.767 6.822 58.420 1.00 62.31 95 SER A C 1
ATOM 739 O O . SER A 1 95 ? -41.986 6.827 59.628 1.00 62.31 95 SER A O 1
ATOM 741 N N . THR A 1 96 ? -42.106 7.867 57.658 1.00 58.03 96 THR A N 1
ATOM 742 C CA . THR A 1 96 ? -42.772 9.068 58.197 1.00 58.03 96 THR A CA 1
ATOM 743 C C . THR A 1 96 ? -44.263 8.842 58.470 1.00 58.03 96 THR A C 1
ATOM 745 O O . THR A 1 96 ? -44.795 9.354 59.459 1.00 58.03 96 THR A O 1
ATOM 748 N N . THR A 1 97 ? -44.943 8.013 57.673 1.00 54.38 97 THR A N 1
ATOM 749 C CA . THR A 1 97 ? -46.351 7.642 57.918 1.00 54.38 97 THR A CA 1
ATOM 750 C C . THR A 1 97 ? -46.525 6.729 59.137 1.00 54.38 97 THR A C 1
ATOM 752 O O . THR A 1 97 ? -47.506 6.870 59.866 1.00 54.38 97 THR A O 1
ATOM 755 N N . SER A 1 98 ? -45.546 5.876 59.451 1.00 51.03 98 SER A N 1
ATOM 756 C CA . SER A 1 98 ? -45.559 5.024 60.656 1.00 51.03 98 SER A CA 1
ATOM 757 C C . SER A 1 98 ? -45.198 5.754 61.964 1.00 51.03 98 SER A C 1
ATOM 759 O O . SER A 1 98 ? -45.386 5.198 63.045 1.00 51.03 98 SER A O 1
ATOM 761 N N . LEU A 1 99 ? -44.777 7.024 61.896 1.00 50.34 99 LEU A N 1
ATOM 762 C CA . LEU A 1 99 ? -44.539 7.901 63.057 1.00 50.34 99 LEU A CA 1
ATOM 763 C C . LEU A 1 99 ? -45.660 8.936 63.290 1.00 50.34 99 LEU A C 1
ATOM 765 O O . LEU A 1 99 ? -45.602 9.716 64.239 1.00 50.34 99 LEU A O 1
ATOM 769 N N . SER A 1 100 ? -46.719 8.925 62.473 1.00 45.38 100 SER A N 1
ATOM 770 C CA . SER A 1 100 ? -47.815 9.910 62.519 1.00 45.38 100 SER A CA 1
ATOM 771 C C . SER A 1 100 ? -48.878 9.656 63.606 1.00 45.38 100 SER A C 1
ATOM 773 O O . SER A 1 100 ? -49.937 10.279 63.583 1.00 45.38 100 SER A O 1
ATOM 775 N N . SER A 1 101 ? -48.621 8.781 64.585 1.00 46.81 101 SER A N 1
ATOM 776 C CA . SER A 1 101 ? -49.495 8.578 65.755 1.00 46.81 101 SER A CA 1
ATOM 777 C C . SER A 1 101 ? -48.847 8.998 67.078 1.00 46.81 101 SER A C 1
ATOM 779 O O . SER A 1 101 ? -49.038 8.343 68.101 1.00 46.81 101 SER A O 1
ATOM 781 N N . SER A 1 102 ? -48.072 10.082 67.093 1.00 47.47 102 SER A N 1
ATOM 782 C CA . SER A 1 102 ? -47.735 10.752 68.350 1.00 47.47 102 SER A CA 1
ATOM 783 C C . SER A 1 102 ? -47.541 12.247 68.130 1.00 47.47 102 SER A C 1
ATOM 785 O O . SER A 1 102 ? -46.591 12.698 67.495 1.00 47.47 102 SER A O 1
ATOM 787 N N . THR A 1 103 ? -48.491 13.022 68.648 1.00 49.16 103 THR A N 1
ATOM 788 C CA . THR A 1 103 ? -48.462 14.481 68.777 1.00 49.16 103 THR A CA 1
ATOM 789 C C . THR A 1 103 ? -47.153 14.959 69.408 1.00 49.16 103 THR A C 1
ATOM 791 O O . THR A 1 103 ? -47.037 15.004 70.632 1.00 49.16 103 THR A O 1
ATOM 794 N N . HIS A 1 104 ? -46.185 15.384 68.595 1.00 46.69 104 HIS A N 1
ATOM 795 C CA . HIS A 1 104 ? -45.005 16.096 69.079 1.00 46.69 104 HIS A CA 1
ATOM 796 C C . HIS A 1 104 ? -45.131 17.585 68.738 1.00 46.69 104 HIS A C 1
ATOM 798 O O . HIS A 1 104 ? -44.975 18.005 67.594 1.00 46.69 104 HIS A O 1
ATOM 804 N N . LYS A 1 105 ? -45.428 18.408 69.752 1.00 39.66 105 LYS A N 1
ATOM 805 C CA . LYS A 1 105 ? -45.271 19.868 69.671 1.00 39.66 105 LYS A CA 1
ATOM 806 C C . LYS A 1 105 ? -43.785 20.194 69.446 1.00 39.66 105 LYS A C 1
ATOM 808 O O . LYS A 1 105 ? -42.965 19.671 70.205 1.00 39.66 105 LYS A O 1
ATOM 813 N N . PRO A 1 106 ? -43.407 21.061 68.492 1.00 50.50 106 PRO A N 1
ATOM 814 C CA . PRO A 1 106 ? -42.052 21.586 68.429 1.00 50.50 106 PRO A CA 1
ATOM 815 C C . PRO A 1 106 ? -41.923 22.719 69.453 1.00 50.50 106 PRO A C 1
ATOM 817 O O . PRO A 1 106 ? -42.550 23.772 69.340 1.00 50.50 106 PRO A O 1
ATOM 820 N N . GLN A 1 107 ? -41.135 22.487 70.498 1.00 43.22 107 GLN A N 1
ATOM 821 C CA . GLN A 1 107 ? -40.799 23.500 71.490 1.00 43.22 107 GLN A CA 1
ATOM 822 C C . GLN A 1 107 ? -39.629 24.328 70.946 1.00 43.22 107 GLN A C 1
ATOM 824 O O . GLN A 1 107 ? -38.469 23.999 71.160 1.00 43.22 107 GLN A O 1
ATOM 829 N N . TYR A 1 108 ? -39.939 25.394 70.201 1.00 46.78 108 TYR A N 1
ATOM 830 C CA . TYR A 1 108 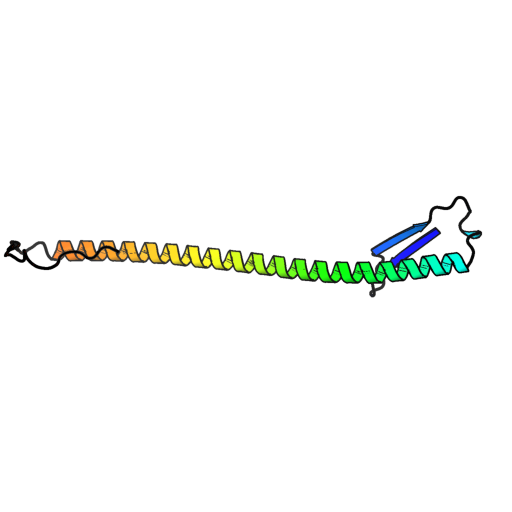? -38.961 26.425 69.845 1.00 46.78 108 TYR A CA 1
ATOM 831 C C . TYR A 1 108 ? -38.533 27.153 71.125 1.00 46.78 108 TYR A C 1
ATOM 833 O O . TYR A 1 108 ? -39.211 28.065 71.601 1.00 46.78 108 TYR A O 1
ATOM 841 N N . ALA A 1 109 ? -37.407 26.741 71.699 1.00 44.69 109 ALA A N 1
ATOM 842 C CA . ALA A 1 109 ? -36.740 27.457 72.773 1.00 44.69 109 ALA A CA 1
ATOM 843 C C . ALA A 1 109 ? -35.335 27.849 72.307 1.00 44.69 109 ALA A C 1
ATOM 845 O O . ALA A 1 109 ? -34.414 27.052 72.352 1.00 44.69 109 ALA A O 1
ATOM 846 N N . LYS A 1 110 ? -35.243 29.105 71.853 1.00 51.75 110 LYS A N 1
ATOM 847 C CA . LYS A 1 110 ? -34.099 30.020 71.979 1.00 51.75 110 LYS A CA 1
ATOM 848 C C . LYS A 1 110 ? -32.703 29.424 71.757 1.00 51.75 110 LYS A C 1
ATOM 850 O O . LYS A 1 110 ? -32.066 29.048 72.722 1.00 51.75 110 LYS A O 1
ATOM 855 N N . ASP A 1 111 ? -32.181 29.598 70.546 1.00 45.44 111 ASP A N 1
ATOM 856 C CA . ASP A 1 111 ? -30.744 29.809 70.323 1.00 45.44 111 ASP A CA 1
ATOM 857 C C . ASP A 1 111 ? -30.545 30.871 69.228 1.00 45.44 111 ASP A C 1
ATOM 859 O O . ASP A 1 111 ? -30.087 30.623 68.118 1.00 45.44 111 ASP A O 1
ATOM 863 N N . PHE A 1 112 ? -30.948 32.106 69.542 1.00 49.19 112 PHE A N 1
ATOM 864 C CA . PHE A 1 112 ? -30.458 33.295 68.847 1.00 49.19 112 PHE A CA 1
ATOM 865 C C . PHE A 1 112 ? -29.229 33.802 69.601 1.00 49.19 112 PHE A C 1
ATOM 867 O O . PHE A 1 112 ? -29.375 34.640 70.490 1.00 49.19 112 PHE A O 1
ATOM 874 N N . ARG A 1 113 ? -28.037 33.295 69.268 1.00 50.66 113 ARG A N 1
ATOM 875 C CA . ARG A 1 113 ? -26.756 34.029 69.307 1.00 50.66 113 ARG A CA 1
ATOM 876 C C . ARG A 1 113 ? -25.603 33.109 68.894 1.00 50.66 113 ARG A C 1
ATOM 878 O O . ARG A 1 113 ? -25.513 32.002 69.396 1.00 50.66 113 ARG A O 1
ATOM 885 N N . HIS A 1 114 ? -24.696 33.673 68.088 1.00 45.78 114 HIS A N 1
ATOM 886 C CA . HIS A 1 114 ? -23.425 33.116 67.584 1.00 45.78 114 HIS A CA 1
ATOM 887 C C . HIS A 1 114 ? -23.594 32.207 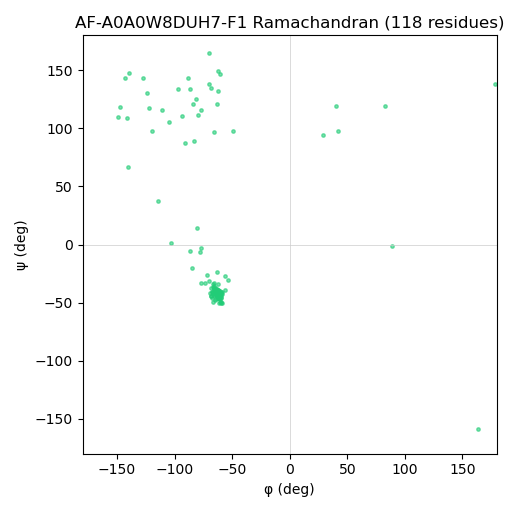66.354 1.00 45.78 114 HIS A C 1
ATOM 889 O O . HIS A 1 114 ? -24.285 31.210 66.424 1.00 45.78 114 HIS A O 1
ATOM 895 N N . MET A 1 115 ? -23.033 32.474 65.171 1.00 47.00 115 MET A N 1
ATOM 896 C CA . MET A 1 115 ? -21.965 33.381 64.720 1.00 47.00 115 MET A CA 1
ATOM 897 C C . MET A 1 115 ? -22.326 33.838 63.291 1.00 47.00 115 MET A C 1
ATOM 899 O O . MET A 1 115 ? -22.633 33.013 62.441 1.00 47.00 115 MET A O 1
ATOM 903 N N . GLN A 1 116 ? -22.545 35.125 63.019 1.00 50.78 116 GLN A N 1
ATOM 904 C CA . GLN A 1 116 ? -21.549 36.031 62.423 1.00 50.78 116 GLN A CA 1
ATOM 905 C C . GLN A 1 116 ? -20.510 35.364 61.494 1.00 50.78 116 GLN A C 1
ATOM 907 O O . GLN A 1 116 ? -19.482 34.878 61.946 1.00 50.78 116 GLN A O 1
ATOM 912 N N . SER A 1 117 ? -20.834 35.396 60.194 1.00 51.97 117 SER A N 1
ATOM 913 C CA . SER A 1 117 ? -20.033 35.944 59.082 1.00 51.97 117 SER A CA 1
ATOM 914 C C . SER A 1 117 ? -18.519 35.714 59.065 1.00 51.97 117 SER A C 1
ATOM 916 O O . SER A 1 117 ? -17.810 36.329 59.855 1.00 51.97 117 SER A O 1
ATOM 918 N N . VAL A 1 118 ? -18.043 35.031 58.016 1.00 46.34 118 VAL A N 1
ATOM 919 C CA . VAL A 1 118 ? -16.860 35.457 57.249 1.00 46.34 118 VAL A CA 1
ATOM 920 C C . VAL A 1 118 ? -17.118 35.175 55.763 1.00 46.34 118 VAL A C 1
ATOM 922 O O . VAL A 1 118 ? -17.172 34.022 55.344 1.00 46.34 118 VAL A O 1
ATOM 925 N N . GLU A 1 119 ? -17.317 36.244 54.993 1.00 46.72 119 GLU A N 1
ATOM 926 C CA . GLU A 1 119 ? -17.048 36.281 53.554 1.00 46.72 119 GLU A CA 1
ATOM 927 C C . GLU A 1 119 ? -15.574 36.658 53.348 1.00 46.72 119 GLU A C 1
ATOM 929 O O . GLU A 1 119 ? -15.106 37.608 53.984 1.00 46.72 119 GLU A O 1
ATOM 934 N N . LEU A 1 120 ? -14.905 35.904 52.467 1.00 38.97 120 LEU A N 1
ATOM 935 C CA . LEU A 1 120 ? -13.873 36.246 51.465 1.00 38.97 120 LEU A CA 1
ATOM 936 C C . LEU A 1 120 ? -12.905 35.074 51.270 1.00 38.97 120 LEU A C 1
ATOM 938 O O . LEU A 1 120 ? -12.147 34.755 52.211 1.00 38.97 120 LEU A O 1
#

Organism: Phytophthora nicotianae (NCBI:txid4792)